Protein AF-A0A432QZX9-F1 (afdb_monomer_lite)

Radius of gyration: 22.14 Å; chains: 1; bounding box: 52×30×59 Å

Structure (mmCIF, N/CA/C/O backbone):
data_AF-A0A432QZX9-F1
#
_entry.id   AF-A0A432QZX9-F1
#
loop_
_atom_site.group_PDB
_atom_site.id
_atom_site.type_symbol
_atom_site.label_atom_id
_atom_site.label_alt_id
_atom_site.label_comp_id
_atom_site.label_asym_id
_atom_site.label_entity_id
_atom_site.label_seq_id
_atom_site.pdbx_PDB_ins_code
_atom_site.Cartn_x
_atom_site.Cartn_y
_atom_site.Cartn_z
_atom_site.occupancy
_atom_site.B_iso_or_equiv
_atom_site.auth_seq_id
_atom_site.auth_comp_id
_atom_site.auth_asym_id
_atom_site.auth_atom_id
_atom_site.pdbx_PDB_model_num
ATOM 1 N N . MET A 1 1 ? 3.702 -19.294 0.455 1.00 64.50 1 MET A N 1
ATOM 2 C CA . MET A 1 1 ? 5.112 -18.937 0.754 1.00 64.50 1 MET A CA 1
ATOM 3 C C . MET A 1 1 ? 5.400 -17.472 0.428 1.00 64.50 1 MET A C 1
ATOM 5 O O . MET A 1 1 ? 5.888 -16.766 1.298 1.00 64.50 1 MET A O 1
ATOM 9 N N . PHE A 1 2 ? 5.043 -17.004 -0.773 1.00 77.88 2 PHE A N 1
ATOM 10 C CA . PHE A 1 2 ? 5.243 -15.616 -1.212 1.00 77.88 2 PHE A CA 1
ATOM 11 C C . PHE A 1 2 ? 4.437 -14.575 -0.410 1.00 77.88 2 PHE A C 1
ATOM 13 O O . PHE A 1 2 ? 5.013 -13.599 0.054 1.00 77.88 2 PHE A O 1
ATOM 20 N N . GLU A 1 3 ? 3.154 -14.841 -0.136 1.00 79.50 3 GLU A N 1
ATOM 21 C CA . GLU A 1 3 ? 2.292 -14.006 0.733 1.00 79.50 3 GLU A CA 1
ATOM 22 C C . GLU A 1 3 ? 2.944 -13.703 2.094 1.00 79.50 3 GLU A C 1
ATOM 24 O O . GLU A 1 3 ? 3.040 -12.552 2.508 1.00 79.50 3 GLU A O 1
ATOM 29 N N . ARG A 1 4 ? 3.494 -14.731 2.758 1.00 83.94 4 ARG A 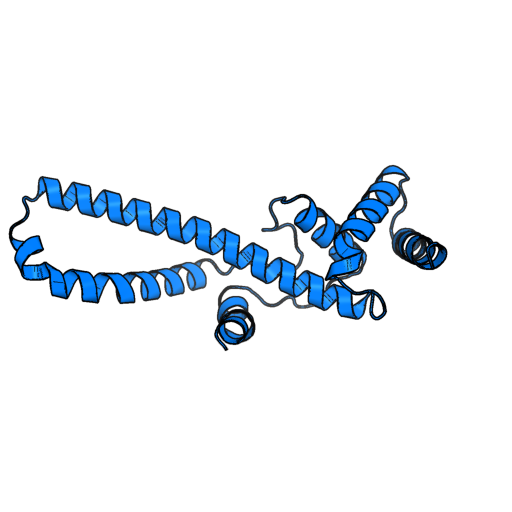N 1
ATOM 30 C CA . ARG A 1 4 ? 4.186 -14.565 4.046 1.00 83.94 4 ARG A CA 1
ATOM 31 C C . ARG A 1 4 ? 5.431 -13.690 3.919 1.00 83.94 4 ARG A C 1
ATOM 33 O O . ARG A 1 4 ? 5.675 -12.860 4.783 1.00 83.94 4 ARG A O 1
ATOM 40 N N . LEU A 1 5 ? 6.206 -13.827 2.840 1.00 87.25 5 LEU A N 1
ATOM 41 C CA . LEU A 1 5 ? 7.374 -12.968 2.604 1.00 87.25 5 LEU A CA 1
ATOM 42 C C . LEU A 1 5 ? 6.974 -11.499 2.419 1.00 87.25 5 LEU A C 1
ATOM 44 O O . LEU A 1 5 ? 7.645 -10.618 2.960 1.00 87.25 5 LEU A O 1
ATOM 48 N N . ILE A 1 6 ? 5.882 -11.235 1.696 1.00 86.81 6 ILE A N 1
ATOM 49 C CA . ILE A 1 6 ? 5.336 -9.882 1.550 1.00 86.81 6 ILE A CA 1
ATOM 50 C C . ILE A 1 6 ? 4.943 -9.346 2.925 1.00 86.81 6 ILE A C 1
ATOM 52 O O . ILE A 1 6 ? 5.456 -8.316 3.366 1.00 86.81 6 ILE A O 1
ATOM 56 N N . ASP A 1 7 ? 4.077 -10.069 3.628 1.00 85.94 7 ASP A N 1
ATOM 57 C CA . ASP A 1 7 ? 3.457 -9.543 4.834 1.00 85.94 7 ASP A CA 1
ATOM 58 C C . ASP A 1 7 ? 4.450 -9.441 5.999 1.00 85.94 7 ASP A C 1
ATOM 60 O O . ASP A 1 7 ? 4.361 -8.507 6.797 1.00 85.94 7 ASP A O 1
ATOM 64 N N . GLU A 1 8 ? 5.405 -10.362 6.123 1.00 88.75 8 GLU A N 1
ATOM 65 C CA . GLU A 1 8 ? 6.333 -10.429 7.260 1.00 88.75 8 GLU A CA 1
ATOM 66 C C . GLU A 1 8 ? 7.654 -9.693 7.023 1.00 88.75 8 GLU A C 1
ATOM 68 O O . GLU A 1 8 ? 8.275 -9.253 7.990 1.00 88.75 8 GLU A O 1
ATOM 73 N N . LYS A 1 9 ? 8.097 -9.536 5.767 1.00 89.88 9 LYS A N 1
ATOM 74 C CA . LYS A 1 9 ? 9.383 -8.887 5.455 1.00 89.88 9 LYS A CA 1
ATOM 75 C C . LYS A 1 9 ? 9.218 -7.600 4.662 1.00 89.88 9 LYS A C 1
ATOM 77 O O . LYS A 1 9 ? 9.771 -6.577 5.063 1.00 89.88 9 LYS A O 1
ATOM 82 N N . LEU A 1 10 ? 8.456 -7.628 3.567 1.00 91.38 10 LEU A N 1
ATOM 83 C CA . LEU A 1 10 ? 8.335 -6.473 2.676 1.00 91.38 10 LEU A CA 1
ATOM 84 C C . LEU A 1 10 ? 7.549 -5.330 3.327 1.00 91.38 10 LEU A C 1
ATOM 86 O O . LEU A 1 10 ? 8.063 -4.217 3.413 1.00 91.38 10 LEU A O 1
ATOM 90 N N . LEU A 1 11 ? 6.340 -5.581 3.839 1.00 90.94 11 LEU A N 1
ATOM 91 C CA . LEU A 1 11 ? 5.527 -4.517 4.441 1.00 90.94 11 LEU A CA 1
ATOM 92 C C . LEU A 1 11 ? 6.222 -3.862 5.652 1.00 90.94 11 LEU A C 1
ATOM 94 O O . LEU A 1 11 ? 6.305 -2.636 5.682 1.00 90.94 11 LEU A O 1
ATOM 98 N N . PRO A 1 12 ? 6.823 -4.601 6.609 1.00 90.62 12 PRO A N 1
ATOM 99 C CA . PRO A 1 12 ? 7.557 -3.976 7.715 1.00 90.62 12 PRO A CA 1
ATOM 100 C C . PRO A 1 12 ? 8.831 -3.241 7.278 1.00 90.62 12 PRO A C 1
ATOM 102 O O . PRO A 1 12 ? 9.315 -2.355 7.984 1.00 90.62 12 PRO A O 1
ATOM 105 N N . PHE A 1 13 ? 9.400 -3.595 6.122 1.00 91.88 13 PHE A N 1
ATOM 106 C CA . PHE A 1 13 ? 10.492 -2.833 5.529 1.00 91.88 13 PHE A CA 1
ATOM 107 C C . PHE A 1 13 ? 9.992 -1.493 4.973 1.00 91.88 13 PHE A C 1
ATOM 109 O O . PHE A 1 13 ? 10.605 -0.457 5.256 1.00 91.88 13 PHE A O 1
ATOM 116 N N . LEU A 1 14 ? 8.880 -1.505 4.230 1.00 93.00 14 LEU A N 1
ATOM 117 C CA . LEU A 1 14 ? 8.302 -0.336 3.559 1.00 93.00 14 LEU A CA 1
ATOM 118 C C . LEU A 1 14 ? 7.609 0.639 4.515 1.00 93.00 14 LEU A C 1
ATOM 120 O O . LEU A 1 14 ? 7.638 1.844 4.273 1.00 93.00 14 LEU A O 1
ATOM 124 N N . PHE A 1 15 ? 7.020 0.153 5.604 1.00 92.31 15 PHE A N 1
ATOM 125 C CA . PHE A 1 15 ? 6.238 0.964 6.534 1.00 92.31 15 PHE A CA 1
ATOM 126 C C . PHE A 1 15 ? 6.933 1.134 7.883 1.00 92.31 15 PHE A C 1
ATOM 128 O O . PHE A 1 15 ? 7.723 0.306 8.333 1.00 92.31 15 PHE A O 1
ATOM 135 N N . THR A 1 16 ? 6.630 2.237 8.559 1.00 87.56 16 THR A N 1
ATOM 136 C CA . THR A 1 16 ? 6.951 2.384 9.980 1.00 87.56 16 THR A CA 1
ATOM 137 C C . THR A 1 16 ? 5.964 1.561 10.806 1.00 87.56 16 THR A C 1
ATOM 139 O O . THR A 1 16 ? 4.763 1.592 10.550 1.00 87.56 16 THR A O 1
ATOM 142 N N . LYS A 1 17 ? 6.468 0.816 11.796 1.00 78.38 17 LYS A N 1
ATOM 143 C CA . LYS A 1 17 ? 5.627 0.031 12.705 1.00 78.38 17 LYS A CA 1
ATOM 144 C C . LYS A 1 17 ? 4.833 0.972 13.632 1.00 78.38 17 LYS A C 1
ATOM 146 O O . LYS A 1 17 ? 5.449 1.879 14.198 1.00 78.38 17 LYS A O 1
ATOM 151 N N . PRO A 1 18 ? 3.525 0.743 13.843 1.00 77.75 18 PRO A N 1
ATOM 152 C CA . PRO A 1 18 ? 2.756 1.469 14.850 1.00 77.75 18 PRO A CA 1
ATOM 153 C C . PRO A 1 18 ? 3.342 1.241 16.249 1.00 77.75 18 PRO A C 1
ATOM 155 O O . PRO A 1 18 ? 3.697 0.113 16.600 1.00 77.75 18 PRO A O 1
ATOM 158 N N . THR A 1 19 ? 3.449 2.299 17.053 1.00 76.62 19 THR A N 1
ATOM 159 C CA . THR A 1 19 ? 3.958 2.221 18.435 1.00 76.62 19 THR A CA 1
ATOM 160 C C . THR A 1 19 ? 2.938 1.638 19.408 1.00 76.62 19 THR A C 1
ATOM 162 O O . THR A 1 19 ? 3.321 1.065 20.425 1.00 76.62 19 THR A O 1
ATOM 165 N N . HIS A 1 20 ? 1.648 1.754 19.091 1.00 81.88 20 HIS A N 1
ATOM 166 C CA . HIS A 1 20 ? 0.542 1.299 19.927 1.00 81.88 20 HIS A CA 1
ATOM 167 C C . HIS A 1 20 ? -0.431 0.440 19.112 1.00 81.88 20 HIS A C 1
ATOM 169 O O . HIS A 1 20 ? -0.536 0.634 17.895 1.00 81.88 20 HIS A O 1
ATOM 175 N N . PRO A 1 21 ? -1.137 -0.507 19.756 1.00 84.75 21 PRO A N 1
ATOM 176 C CA . PRO A 1 21 ? -2.233 -1.214 19.111 1.00 84.75 21 PRO A CA 1
ATOM 177 C C . PRO A 1 21 ? -3.340 -0.227 18.729 1.00 84.75 21 PRO A C 1
ATOM 179 O O . PRO A 1 21 ? -3.597 0.743 19.446 1.00 84.75 21 PRO A O 1
ATOM 182 N N . MET A 1 22 ? -3.990 -0.491 17.598 1.00 89.56 22 MET A N 1
ATOM 183 C CA . MET A 1 22 ? -5.087 0.332 17.096 1.00 89.56 22 MET A CA 1
ATOM 184 C C . MET A 1 22 ? -6.261 0.299 18.079 1.00 89.56 22 MET A C 1
ATOM 186 O O . MET A 1 22 ? -6.707 -0.771 18.507 1.00 89.56 22 MET A O 1
ATOM 190 N N . ARG A 1 23 ? -6.760 1.477 18.451 1.00 90.50 23 ARG A N 1
ATOM 191 C CA . ARG A 1 23 ? -7.910 1.612 19.355 1.00 90.50 23 ARG A CA 1
ATOM 192 C C . ARG A 1 23 ? -9.205 1.231 18.642 1.00 90.50 23 ARG A C 1
ATOM 194 O O . ARG A 1 23 ? -9.274 1.292 17.419 1.00 90.50 23 ARG A O 1
ATOM 201 N N . PHE A 1 24 ? -10.258 0.933 19.402 1.00 90.62 24 PHE A N 1
ATOM 202 C CA . PHE A 1 24 ? -11.563 0.568 18.842 1.00 90.62 24 PHE A CA 1
ATOM 203 C C . PHE A 1 24 ? -12.091 1.609 17.838 1.00 90.62 24 PHE A C 1
ATOM 205 O O . PHE A 1 24 ? -12.382 1.285 16.691 1.00 90.62 24 PHE A O 1
ATOM 212 N N . ASN A 1 25 ? -12.118 2.890 18.221 1.00 88.88 25 ASN A N 1
ATOM 213 C CA . ASN A 1 25 ? -12.578 3.969 17.335 1.00 88.88 25 ASN A CA 1
ATOM 214 C C . ASN A 1 25 ? -11.716 4.114 16.070 1.00 88.88 25 ASN A C 1
ATOM 216 O O . ASN A 1 25 ? -12.229 4.439 15.001 1.00 88.88 25 ASN A O 1
ATOM 220 N N . GLU A 1 26 ? -10.408 3.878 16.188 1.00 90.25 26 GLU A N 1
ATOM 221 C CA . GLU A 1 26 ? -9.484 3.919 15.052 1.00 90.25 26 GLU A CA 1
ATOM 222 C C . GLU A 1 26 ? -9.730 2.738 14.113 1.00 90.25 26 GLU A C 1
ATOM 224 O O . GLU A 1 26 ? -9.744 2.934 12.902 1.00 90.25 26 GLU A O 1
ATOM 229 N N . LEU A 1 27 ? -10.000 1.548 14.663 1.00 92.56 27 LEU A N 1
ATOM 230 C CA . LEU A 1 27 ? -10.400 0.366 13.905 1.00 92.56 27 LEU A CA 1
ATOM 231 C C . LEU A 1 27 ? -11.709 0.609 13.156 1.00 92.56 27 LEU A C 1
ATOM 233 O O . LEU A 1 27 ? -11.770 0.335 11.965 1.00 92.56 27 LEU A O 1
ATOM 237 N N . MET A 1 28 ? -12.738 1.149 13.812 1.00 92.81 28 MET A N 1
ATOM 238 C CA . MET A 1 28 ? -14.025 1.431 13.162 1.00 92.81 28 MET A CA 1
ATOM 239 C C . MET A 1 28 ? -13.873 2.409 12.001 1.00 92.81 28 MET A C 1
ATOM 241 O O . MET A 1 28 ? -14.351 2.147 10.896 1.00 92.81 28 MET A O 1
ATOM 245 N N . ARG A 1 29 ? -13.129 3.498 12.221 1.00 91.25 29 ARG A N 1
ATOM 246 C CA . ARG A 1 29 ? -12.834 4.471 11.170 1.00 91.25 29 ARG A CA 1
ATOM 247 C C . ARG A 1 29 ? -12.014 3.853 10.037 1.00 91.25 29 ARG A C 1
ATOM 249 O O . ARG A 1 29 ? -12.351 4.060 8.878 1.00 91.25 29 ARG A O 1
ATOM 256 N N . ALA A 1 30 ? -10.962 3.100 10.354 1.00 92.25 30 ALA A N 1
ATOM 257 C CA . ALA A 1 30 ? -10.107 2.456 9.359 1.00 92.25 30 ALA A CA 1
ATOM 258 C C . ALA A 1 30 ? -10.871 1.407 8.540 1.00 92.25 30 ALA A C 1
ATOM 260 O O . ALA A 1 30 ? -10.723 1.372 7.323 1.00 92.25 30 ALA A O 1
ATOM 261 N N . ASN A 1 31 ? -11.717 0.602 9.188 1.00 93.62 31 ASN A N 1
ATOM 262 C CA . ASN A 1 31 ? -12.562 -0.385 8.525 1.00 93.62 31 ASN A CA 1
ATOM 263 C C . ASN A 1 31 ? -13.556 0.297 7.582 1.00 93.62 31 ASN A C 1
ATOM 265 O O . ASN A 1 31 ? -13.626 -0.072 6.420 1.00 93.62 31 ASN A O 1
ATOM 269 N N . LYS A 1 32 ? -14.246 1.354 8.031 1.00 92.81 32 LYS A N 1
ATOM 270 C CA . LYS A 1 32 ? -15.143 2.124 7.157 1.00 92.81 32 LYS A CA 1
ATOM 271 C C . LYS A 1 32 ? -14.413 2.721 5.952 1.00 92.81 32 LYS A C 1
ATOM 273 O O . LYS A 1 32 ? -14.892 2.586 4.838 1.00 92.81 32 LYS A O 1
ATOM 278 N N . LEU A 1 33 ? -13.249 3.340 6.155 1.00 92.38 33 LEU A N 1
ATOM 279 C CA . LEU A 1 33 ? -12.457 3.895 5.050 1.00 92.38 33 LEU A CA 1
ATOM 280 C C . LEU A 1 33 ? -12.015 2.823 4.047 1.00 92.38 33 LEU A C 1
ATOM 282 O O . LEU A 1 33 ? -11.955 3.101 2.852 1.00 92.38 33 LEU A O 1
ATOM 286 N N . TYR A 1 34 ? -11.695 1.624 4.536 1.00 91.75 34 TYR A N 1
ATOM 287 C CA . TYR A 1 34 ? -11.331 0.482 3.704 1.00 91.75 34 TYR A CA 1
ATOM 288 C C . TYR A 1 34 ? -12.523 -0.023 2.880 1.00 91.75 34 TYR A C 1
ATOM 290 O O . TYR A 1 34 ? -12.379 -0.196 1.671 1.00 91.75 34 TYR A O 1
ATOM 298 N N . GLU A 1 35 ? -13.697 -0.172 3.503 1.00 92.06 35 GLU A N 1
ATOM 299 C CA . GLU A 1 35 ? -14.942 -0.555 2.817 1.00 92.06 35 GLU A CA 1
ATOM 300 C C . GLU A 1 35 ? -15.409 0.489 1.799 1.00 92.06 35 GLU A C 1
ATOM 302 O O . GLU A 1 35 ? -15.859 0.140 0.713 1.00 92.06 35 GLU A O 1
ATOM 307 N N . ASP A 1 36 ? -15.264 1.774 2.121 1.00 90.75 36 ASP A N 1
ATOM 308 C CA . ASP A 1 36 ? -15.671 2.880 1.250 1.00 90.75 36 ASP A CA 1
ATOM 309 C C . ASP A 1 36 ? -14.638 3.155 0.128 1.00 90.75 36 ASP A C 1
ATOM 311 O O . ASP A 1 36 ? -14.765 4.137 -0.605 1.00 90.75 36 ASP A O 1
ATOM 315 N N . HIS A 1 37 ? -13.593 2.322 -0.005 1.00 87.56 37 HIS A N 1
ATOM 316 C CA . HIS A 1 37 ? -12.486 2.476 -0.963 1.00 87.56 37 HIS A CA 1
ATOM 317 C C . HIS A 1 37 ? -11.851 3.879 -0.955 1.00 87.56 37 HIS A C 1
ATOM 319 O O . HIS A 1 37 ? -11.412 4.405 -1.983 1.00 87.56 37 HIS A O 1
ATOM 325 N N . MET A 1 38 ? -11.802 4.506 0.220 1.00 88.50 38 MET A N 1
ATOM 326 C CA . MET A 1 38 ? -11.242 5.841 0.396 1.00 88.50 38 MET A CA 1
ATOM 327 C C . MET A 1 38 ? -9.719 5.799 0.561 1.00 88.50 38 MET A C 1
ATOM 329 O O . MET A 1 38 ? -9.130 4.774 0.897 1.00 88.50 38 MET A O 1
ATOM 333 N N . LEU A 1 39 ? -9.061 6.949 0.373 1.00 81.56 39 LEU A N 1
ATOM 334 C CA . LEU A 1 39 ? -7.614 7.077 0.569 1.00 81.56 39 LEU A CA 1
ATOM 335 C C . LEU A 1 39 ? -7.213 6.697 2.005 1.00 81.56 39 LEU A C 1
ATOM 337 O O . LEU A 1 39 ? -7.560 7.379 2.968 1.00 81.56 39 LEU A O 1
ATOM 341 N N . LEU A 1 40 ? -6.438 5.621 2.139 1.00 82.69 40 LEU A N 1
ATOM 342 C CA . LEU A 1 40 ? -6.001 5.078 3.433 1.00 82.69 40 LEU A CA 1
ATOM 343 C C . LEU A 1 40 ? -4.725 5.755 3.959 1.00 82.69 40 LEU A C 1
ATOM 345 O O . LEU A 1 40 ? -4.502 5.818 5.172 1.00 82.69 40 LEU A O 1
ATOM 349 N N . GLU A 1 41 ? -3.891 6.281 3.054 1.00 72.88 41 GLU A N 1
ATOM 350 C CA . GLU A 1 41 ? -2.637 6.953 3.402 1.00 72.88 41 GLU A CA 1
ATOM 351 C C . GLU A 1 41 ? -2.912 8.193 4.268 1.00 72.88 41 GLU A C 1
ATOM 353 O O . GLU A 1 41 ? -3.714 9.055 3.921 1.00 72.88 41 GLU A O 1
ATOM 358 N N . GLY A 1 42 ? -2.266 8.264 5.435 1.00 72.44 42 GLY A N 1
ATOM 359 C CA . GLY A 1 42 ? -2.432 9.368 6.388 1.00 72.44 42 GLY A CA 1
ATOM 360 C C . GLY A 1 42 ? -3.710 9.320 7.237 1.00 72.44 42 GLY A C 1
ATOM 361 O O . GLY A 1 42 ? -3.783 10.035 8.233 1.00 72.44 42 GLY A O 1
ATOM 362 N N . ASN A 1 43 ? -4.678 8.458 6.909 1.00 79.44 43 ASN A N 1
ATOM 363 C CA . ASN A 1 43 ? -5.920 8.311 7.673 1.00 79.44 43 ASN A CA 1
ATOM 364 C C . ASN A 1 43 ? -5.881 7.179 8.708 1.00 79.44 43 ASN A C 1
ATOM 366 O O . ASN A 1 43 ? -6.673 7.194 9.652 1.00 79.44 43 ASN A O 1
ATOM 370 N N . ILE A 1 44 ? -4.961 6.218 8.561 1.00 82.62 44 ILE A N 1
ATOM 371 C CA . ILE A 1 44 ? -4.756 5.143 9.539 1.00 82.62 44 ILE A CA 1
ATOM 372 C C . ILE A 1 44 ? -3.606 5.517 10.490 1.00 82.62 44 ILE A C 1
ATOM 374 O O . ILE A 1 44 ? -2.459 5.649 10.046 1.00 82.62 44 ILE A O 1
ATOM 378 N N . PRO A 1 45 ? -3.871 5.669 11.804 1.00 78.12 45 PRO A N 1
ATOM 379 C CA . PRO A 1 45 ? -2.849 6.033 12.780 1.00 78.12 45 PRO A CA 1
ATOM 380 C C . PRO A 1 45 ? -1.663 5.063 12.790 1.00 78.12 45 PRO A C 1
ATOM 382 O O . PRO A 1 45 ? -1.818 3.844 12.736 1.00 78.12 45 PRO A O 1
ATOM 385 N N . GLY A 1 46 ? -0.450 5.614 12.860 1.00 77.62 46 GLY A N 1
ATOM 386 C CA . GLY A 1 46 ? 0.789 4.831 12.920 1.00 77.62 46 GLY A CA 1
ATOM 387 C C . GLY A 1 46 ? 1.240 4.218 11.589 1.00 77.62 46 GLY A C 1
ATOM 388 O O . GLY A 1 46 ? 2.361 3.718 11.517 1.00 77.62 46 GLY A O 1
ATOM 389 N N . MET A 1 47 ? 0.434 4.300 10.527 1.00 84.88 47 MET A N 1
ATOM 390 C CA . MET A 1 47 ? 0.823 3.858 9.192 1.00 84.88 47 MET A CA 1
ATOM 391 C C . MET A 1 47 ? 1.506 4.998 8.436 1.00 84.88 47 MET A C 1
ATOM 393 O O . MET A 1 47 ? 0.873 5.959 8.007 1.00 84.88 47 MET A O 1
ATOM 397 N N . LYS A 1 48 ? 2.822 4.880 8.247 1.00 87.94 48 LYS A N 1
ATOM 398 C CA . LYS A 1 48 ? 3.592 5.808 7.413 1.00 87.94 48 LYS A CA 1
ATOM 399 C C . LYS A 1 48 ? 4.461 5.039 6.435 1.00 87.94 48 LYS A C 1
ATOM 401 O O . LYS A 1 48 ? 5.337 4.278 6.855 1.00 87.94 48 LYS A O 1
ATOM 406 N N . LEU A 1 49 ? 4.245 5.277 5.144 1.00 90.81 49 LEU A N 1
ATOM 407 C CA . LEU A 1 49 ? 5.087 4.733 4.091 1.00 90.81 49 LEU A CA 1
ATOM 408 C C . LEU A 1 49 ? 6.461 5.417 4.120 1.00 90.81 49 LEU A C 1
ATOM 410 O O . LEU A 1 49 ? 6.587 6.644 4.085 1.00 90.81 49 LEU A O 1
ATOM 414 N N . ARG A 1 50 ? 7.526 4.621 4.179 1.00 92.38 50 ARG A N 1
ATOM 415 C CA . ARG A 1 50 ? 8.905 5.107 4.117 1.00 92.38 50 ARG A CA 1
ATOM 416 C C . ARG A 1 50 ? 9.287 5.246 2.652 1.00 92.38 50 ARG A C 1
ATOM 418 O O . ARG A 1 50 ? 9.821 4.312 2.051 1.00 92.38 50 ARG A O 1
ATOM 425 N N . LEU A 1 51 ? 9.031 6.430 2.094 1.00 91.19 51 LEU A N 1
ATOM 426 C CA . LEU A 1 51 ? 9.267 6.729 0.679 1.00 91.19 51 LEU A CA 1
ATOM 427 C C . LEU A 1 51 ? 10.666 6.298 0.225 1.00 91.19 51 LEU A C 1
ATOM 429 O O . LEU A 1 51 ? 10.769 5.506 -0.701 1.00 91.19 51 LEU A O 1
ATOM 433 N N . GLY A 1 52 ? 11.732 6.692 0.929 1.00 92.38 52 GLY A N 1
ATOM 434 C CA . GLY A 1 52 ? 13.100 6.313 0.545 1.00 92.38 52 GLY A CA 1
ATOM 435 C C . GLY A 1 52 ? 13.325 4.798 0.421 1.00 92.38 52 GLY A C 1
ATOM 436 O O . GLY A 1 52 ? 13.958 4.346 -0.527 1.00 92.38 52 GLY A O 1
ATOM 437 N N . ARG A 1 53 ? 12.744 3.991 1.322 1.00 93.94 53 ARG A N 1
ATOM 438 C CA . ARG A 1 53 ? 12.823 2.520 1.243 1.00 93.94 53 ARG A CA 1
ATOM 439 C C . ARG A 1 53 ? 11.989 1.954 0.100 1.00 93.94 53 ARG A C 1
ATOM 441 O O . ARG A 1 53 ? 12.389 0.978 -0.520 1.00 93.94 53 ARG A O 1
ATOM 448 N N . THR A 1 54 ? 10.858 2.590 -0.183 1.00 94.69 54 THR A N 1
ATOM 449 C CA . THR A 1 54 ? 9.963 2.223 -1.285 1.00 94.69 54 THR A CA 1
ATOM 450 C C . THR A 1 54 ? 10.625 2.466 -2.637 1.00 94.69 54 THR A C 1
ATOM 452 O O . THR A 1 54 ? 10.661 1.563 -3.469 1.00 94.69 54 THR A O 1
ATOM 455 N N . TYR A 1 55 ? 11.233 3.641 -2.824 1.00 94.81 55 TYR A N 1
ATOM 456 C CA . TYR A 1 55 ? 12.025 3.953 -4.013 1.00 94.81 55 TYR A CA 1
ATOM 457 C C . TYR A 1 55 ? 13.216 3.010 -4.153 1.00 94.81 55 TYR A C 1
ATOM 459 O O . TYR A 1 55 ? 13.412 2.458 -5.227 1.00 94.81 55 TYR A O 1
ATOM 467 N N . LEU A 1 56 ? 13.975 2.768 -3.077 1.00 95.31 56 LEU A N 1
ATOM 468 C CA . LEU A 1 56 ? 15.114 1.850 -3.116 1.00 95.31 56 LEU A CA 1
ATOM 469 C C . LEU A 1 56 ? 14.692 0.441 -3.551 1.00 95.31 56 LEU A C 1
ATOM 471 O O . LEU A 1 56 ? 15.305 -0.130 -4.447 1.00 95.31 56 LEU A O 1
ATOM 475 N N . PHE A 1 57 ? 13.629 -0.099 -2.949 1.00 95.62 57 PHE A N 1
ATOM 476 C CA . PHE A 1 57 ? 13.089 -1.402 -3.327 1.00 95.62 57 PHE A CA 1
ATOM 477 C C . PHE A 1 57 ? 12.696 -1.435 -4.806 1.00 95.62 57 PHE A C 1
ATOM 479 O O . PHE A 1 57 ? 13.120 -2.335 -5.528 1.00 95.62 57 PHE A O 1
ATOM 486 N N . MET A 1 58 ? 11.950 -0.431 -5.278 1.00 95.19 58 MET A N 1
ATOM 487 C CA . MET A 1 58 ? 11.517 -0.402 -6.672 1.00 95.19 58 MET A CA 1
ATOM 488 C C . MET A 1 58 ? 12.661 -0.206 -7.658 1.00 95.19 58 MET A C 1
ATOM 490 O O . MET A 1 58 ? 12.649 -0.849 -8.698 1.00 95.19 58 MET A O 1
ATOM 494 N N . ILE A 1 59 ? 13.669 0.607 -7.343 1.00 94.94 59 ILE A N 1
ATOM 495 C CA . ILE A 1 59 ? 14.864 0.756 -8.183 1.00 94.94 59 ILE A CA 1
ATOM 496 C C . ILE A 1 59 ? 15.583 -0.589 -8.318 1.00 94.94 59 ILE A C 1
ATOM 498 O O . ILE A 1 59 ? 15.969 -0.960 -9.426 1.00 94.94 59 ILE A O 1
ATOM 502 N N . LEU A 1 60 ? 15.734 -1.340 -7.223 1.00 95.69 60 LEU A N 1
ATOM 503 C CA . LEU A 1 60 ? 16.378 -2.655 -7.253 1.00 95.69 60 LEU A CA 1
ATOM 504 C C . LEU A 1 60 ? 15.579 -3.661 -8.087 1.00 95.69 60 LEU A C 1
ATOM 506 O O . LEU A 1 60 ? 16.152 -4.308 -8.957 1.00 95.69 60 LEU A O 1
ATOM 510 N N . VAL A 1 61 ? 14.263 -3.760 -7.870 1.00 94.56 61 VAL A N 1
ATOM 511 C CA . VAL A 1 61 ? 13.386 -4.663 -8.638 1.00 94.56 61 VAL A CA 1
ATOM 512 C C . VAL A 1 61 ? 13.361 -4.281 -10.119 1.00 94.56 61 VAL A C 1
ATOM 514 O O . VAL A 1 61 ? 13.466 -5.149 -10.981 1.00 94.56 61 VAL A O 1
ATOM 517 N N . TRP A 1 62 ? 13.275 -2.986 -10.423 1.00 95.06 62 TRP A N 1
ATOM 518 C CA . TRP A 1 62 ? 13.263 -2.470 -11.789 1.00 95.06 62 TRP A CA 1
ATOM 519 C C . TRP A 1 62 ? 14.542 -2.823 -12.545 1.00 95.06 62 TRP A C 1
ATOM 521 O O . TRP A 1 62 ? 14.483 -3.359 -13.649 1.00 95.06 62 TRP A O 1
ATOM 531 N N . ASN A 1 63 ? 15.704 -2.593 -11.930 1.00 93.25 63 ASN A N 1
ATOM 532 C CA . ASN A 1 63 ? 16.993 -2.923 -12.536 1.00 93.25 63 ASN A CA 1
ATOM 533 C C . ASN A 1 63 ? 17.218 -4.434 -12.636 1.00 93.25 63 ASN A C 1
ATOM 535 O O . ASN A 1 63 ? 17.764 -4.892 -13.635 1.00 93.25 63 ASN A O 1
ATOM 539 N N . LEU A 1 64 ? 16.757 -5.217 -11.655 1.00 95.75 64 LEU A N 1
ATOM 540 C CA . LEU A 1 64 ? 16.840 -6.679 -11.700 1.00 95.75 64 LEU A CA 1
ATOM 541 C C . LEU A 1 64 ? 16.124 -7.259 -12.928 1.00 95.75 64 LEU A C 1
ATOM 543 O O . LEU A 1 64 ? 16.565 -8.270 -13.463 1.00 95.75 64 LEU A O 1
ATOM 547 N N . VAL A 1 65 ? 15.047 -6.614 -13.385 1.00 93.75 65 VAL A N 1
ATOM 548 C CA . VAL A 1 65 ? 14.306 -7.011 -14.589 1.00 93.75 65 VAL A CA 1
ATOM 549 C C . VAL A 1 65 ? 14.906 -6.392 -15.854 1.00 93.75 65 VAL A C 1
ATOM 551 O O . VAL A 1 65 ? 15.121 -7.099 -16.836 1.00 93.75 65 VAL A O 1
ATOM 554 N N . LEU A 1 66 ? 15.199 -5.087 -15.852 1.00 92.25 66 LEU A N 1
ATOM 555 C CA . LEU A 1 66 ? 15.641 -4.392 -17.063 1.00 92.25 66 LEU A CA 1
ATOM 556 C C . LEU A 1 66 ? 17.069 -4.728 -17.484 1.00 92.25 66 LEU A C 1
ATOM 558 O O . LEU A 1 66 ? 17.324 -4.789 -18.681 1.00 92.25 66 LEU A O 1
ATOM 562 N N . ILE A 1 67 ? 17.996 -4.954 -16.552 1.00 93.75 67 ILE A N 1
ATOM 563 C CA . ILE A 1 67 ? 19.399 -5.229 -16.894 1.00 93.75 67 ILE A CA 1
ATOM 564 C C . ILE A 1 67 ? 19.536 -6.529 -17.712 1.00 93.75 67 ILE A C 1
ATOM 566 O O . ILE A 1 67 ? 20.169 -6.486 -18.769 1.00 93.75 67 ILE A O 1
ATOM 570 N N . PRO A 1 68 ? 18.928 -7.668 -17.318 1.00 94.38 68 PRO A N 1
ATOM 571 C CA . PRO A 1 68 ? 18.946 -8.879 -18.140 1.00 94.38 68 PRO A CA 1
ATOM 572 C C . PRO A 1 68 ? 18.307 -8.686 -19.518 1.00 94.38 68 PRO A C 1
ATOM 574 O O . PRO A 1 68 ? 18.847 -9.163 -20.514 1.00 94.38 68 PRO A O 1
ATOM 577 N N . ILE A 1 69 ? 17.186 -7.959 -19.590 1.00 92.19 69 ILE A N 1
ATOM 578 C CA . ILE A 1 69 ? 16.515 -7.650 -20.860 1.00 92.19 69 ILE A CA 1
ATOM 579 C C . ILE A 1 69 ? 17.442 -6.812 -21.748 1.00 92.19 69 ILE A C 1
ATOM 581 O O . ILE A 1 69 ? 17.642 -7.141 -22.914 1.00 92.19 69 ILE A O 1
ATOM 585 N N . ALA A 1 70 ? 18.064 -5.771 -21.196 1.00 91.25 70 ALA A N 1
ATOM 586 C CA . ALA A 1 70 ? 18.992 -4.916 -21.924 1.00 91.25 70 ALA A CA 1
ATOM 587 C C . ALA A 1 70 ? 20.216 -5.693 -22.428 1.00 91.25 70 ALA A C 1
ATOM 589 O O . ALA A 1 70 ? 20.628 -5.484 -23.563 1.00 91.25 70 ALA A O 1
ATOM 590 N N . MET A 1 71 ? 20.763 -6.623 -21.635 1.00 93.62 71 MET A N 1
ATOM 591 C CA . MET A 1 71 ? 21.854 -7.496 -22.081 1.00 93.62 71 MET A CA 1
ATOM 592 C C . MET A 1 71 ? 21.426 -8.413 -23.231 1.00 93.62 71 MET A C 1
ATOM 594 O O . MET A 1 71 ? 22.155 -8.539 -24.212 1.00 93.62 71 MET A O 1
ATOM 598 N N . LEU A 1 72 ? 20.238 -9.021 -23.143 1.00 94.62 72 LEU A N 1
ATOM 599 C CA . LEU A 1 72 ? 19.720 -9.916 -24.182 1.00 94.62 72 LEU A CA 1
ATOM 600 C C . LEU A 1 72 ? 19.490 -9.176 -25.507 1.00 94.62 72 LEU A C 1
ATOM 602 O O . LEU A 1 72 ? 19.813 -9.696 -26.571 1.00 94.62 72 LEU A O 1
ATOM 606 N N . PHE A 1 73 ? 18.971 -7.949 -25.441 1.00 92.50 73 PHE A N 1
ATOM 607 C CA . PHE A 1 73 ? 18.686 -7.120 -26.613 1.00 92.50 73 PHE A CA 1
ATOM 608 C C . PHE A 1 73 ? 19.818 -6.149 -26.980 1.00 92.50 73 PHE A C 1
ATOM 610 O O . PHE A 1 73 ? 19.637 -5.330 -27.880 1.00 92.50 73 PHE A O 1
ATOM 617 N N . HIS A 1 74 ? 20.989 -6.235 -26.340 1.00 91.38 74 HIS A N 1
ATOM 618 C CA . HIS A 1 74 ? 22.069 -5.253 -26.491 1.00 91.38 74 HIS A CA 1
ATOM 619 C C . HIS A 1 74 ? 22.452 -5.011 -27.958 1.00 91.38 74 HIS A C 1
ATOM 621 O O . HIS A 1 74 ? 22.527 -3.871 -28.403 1.00 91.38 74 HIS A O 1
ATOM 627 N N . THR A 1 75 ? 22.636 -6.082 -28.734 1.00 91.38 75 THR A N 1
ATOM 628 C CA . THR A 1 75 ? 23.042 -6.015 -30.152 1.00 91.38 75 THR A CA 1
ATOM 629 C C . THR A 1 75 ? 22.008 -5.344 -31.057 1.00 91.38 75 THR A C 1
ATOM 631 O O . THR A 1 75 ? 22.356 -4.840 -32.127 1.00 91.38 75 THR A O 1
ATOM 634 N N . PHE A 1 76 ? 20.737 -5.350 -30.650 1.00 89.56 76 PHE A N 1
ATOM 635 C CA . PHE A 1 76 ? 19.668 -4.620 -31.319 1.00 89.56 76 PHE A CA 1
ATOM 636 C C . PHE A 1 76 ? 19.645 -3.160 -30.864 1.00 89.56 76 PHE A C 1
ATOM 638 O O . PHE A 1 76 ? 19.600 -2.264 -31.702 1.00 89.56 76 PHE A O 1
ATOM 645 N N . LEU A 1 77 ? 19.733 -2.927 -29.550 1.00 87.88 77 LEU A N 1
ATOM 646 C CA . LEU A 1 77 ? 19.706 -1.596 -28.942 1.00 87.88 77 LEU A CA 1
ATOM 647 C C . LEU A 1 77 ? 20.868 -0.706 -29.411 1.00 87.88 77 LEU A C 1
ATOM 649 O O . LEU A 1 77 ? 20.657 0.479 -29.640 1.00 87.88 77 LEU A O 1
ATOM 653 N N . GLU A 1 78 ? 22.060 -1.272 -29.618 1.00 90.62 78 GLU A N 1
ATOM 654 C CA . GLU A 1 78 ? 23.246 -0.554 -30.117 1.00 90.62 78 GLU A CA 1
ATOM 655 C C . GLU A 1 78 ? 23.024 0.093 -31.496 1.00 90.62 78 GLU A C 1
ATOM 657 O O . GLU A 1 78 ? 23.639 1.103 -31.821 1.00 90.62 78 GLU A O 1
ATOM 662 N N . LYS A 1 79 ? 22.124 -0.469 -32.310 1.00 92.12 79 LYS A N 1
ATOM 663 C CA . LYS A 1 79 ? 21.870 -0.020 -33.687 1.00 92.12 79 LYS A CA 1
ATOM 664 C C . LYS A 1 79 ? 20.725 0.991 -33.796 1.00 92.12 79 LYS A C 1
ATOM 666 O O . LYS A 1 79 ? 20.385 1.395 -34.907 1.00 92.12 79 LYS A O 1
ATOM 671 N N . ILE A 1 80 ? 20.091 1.354 -32.680 1.00 92.19 80 ILE A N 1
ATOM 672 C C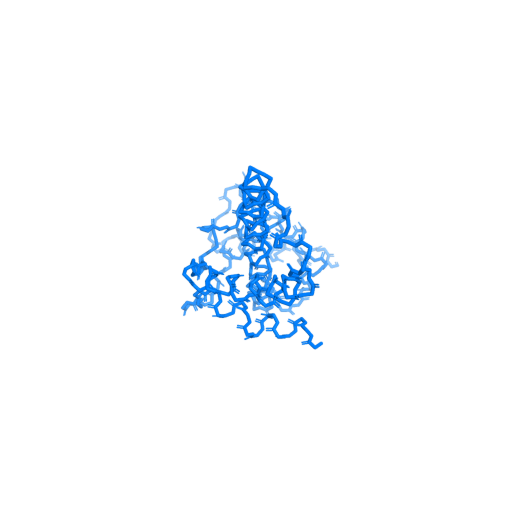A . ILE A 1 80 ? 18.938 2.260 -32.656 1.00 92.19 80 ILE A CA 1
ATOM 673 C C . ILE A 1 80 ? 19.398 3.718 -32.805 1.00 92.19 80 ILE A C 1
ATOM 675 O O . ILE A 1 80 ? 20.376 4.138 -32.192 1.00 92.19 80 ILE A O 1
ATOM 679 N N . ASP A 1 81 ? 18.657 4.505 -33.593 1.00 93.50 81 ASP A N 1
ATOM 680 C CA . ASP A 1 81 ? 18.877 5.950 -33.729 1.00 93.50 81 ASP A CA 1
ATOM 681 C C . ASP A 1 81 ? 18.681 6.697 -32.398 1.00 93.50 81 ASP A C 1
ATOM 683 O O . ASP A 1 81 ? 17.817 6.354 -31.583 1.00 93.50 81 ASP A O 1
ATOM 687 N N . CYS A 1 82 ? 19.442 7.772 -32.192 1.00 92.06 82 CYS A N 1
ATOM 688 C CA . CYS A 1 82 ? 19.419 8.522 -30.940 1.00 92.06 82 CYS A CA 1
ATOM 689 C C . CYS A 1 82 ? 18.034 9.104 -30.597 1.00 92.06 82 CYS A C 1
ATOM 691 O O . CYS A 1 82 ? 17.666 9.119 -29.421 1.00 92.06 82 CYS A O 1
ATOM 693 N N . HIS A 1 83 ? 17.223 9.514 -31.579 1.00 93.69 83 HIS A N 1
ATOM 694 C CA . HIS A 1 83 ? 15.881 10.049 -31.329 1.00 93.69 83 HIS A CA 1
ATOM 695 C C . HIS A 1 83 ? 14.947 8.964 -30.795 1.00 93.69 83 HIS A C 1
ATOM 697 O O . HIS A 1 83 ? 14.207 9.187 -29.834 1.00 93.69 83 HIS A O 1
ATOM 703 N N . ILE A 1 84 ? 15.014 7.765 -31.379 1.00 92.75 84 ILE A N 1
ATOM 704 C CA . ILE A 1 84 ? 14.220 6.614 -30.939 1.00 92.75 84 ILE A CA 1
ATOM 705 C C . ILE A 1 84 ? 14.652 6.193 -29.531 1.00 92.75 84 ILE A C 1
ATOM 707 O O . ILE A 1 84 ? 13.797 5.924 -28.688 1.00 92.75 84 ILE A O 1
ATOM 711 N N . ALA A 1 85 ? 15.956 6.197 -29.243 1.00 91.06 85 ALA A N 1
ATOM 712 C CA . ALA A 1 85 ? 16.478 5.883 -27.915 1.00 91.06 85 ALA A CA 1
ATOM 713 C C . ALA A 1 85 ? 15.965 6.858 -26.838 1.00 91.06 85 ALA A C 1
ATOM 715 O O . ALA A 1 85 ? 15.572 6.424 -25.753 1.00 91.06 85 ALA A O 1
ATOM 716 N N . ILE A 1 86 ? 15.898 8.159 -27.141 1.00 93.31 86 ILE A N 1
ATOM 717 C CA . ILE A 1 86 ? 15.333 9.168 -26.230 1.00 93.31 86 ILE A CA 1
ATOM 718 C C . ILE A 1 86 ? 13.845 8.899 -25.978 1.00 93.31 86 ILE A C 1
ATOM 720 O O . ILE A 1 86 ? 13.416 8.880 -24.824 1.00 93.31 86 ILE A O 1
ATOM 724 N N . ILE A 1 87 ? 13.057 8.647 -27.030 1.00 95.69 87 ILE A N 1
ATOM 725 C CA . ILE A 1 87 ? 11.622 8.340 -26.894 1.00 95.69 87 ILE A CA 1
AT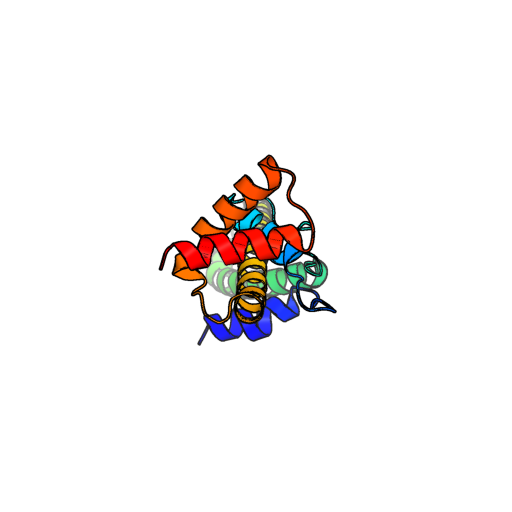OM 726 C C . ILE A 1 87 ? 11.423 7.090 -26.029 1.00 95.69 87 ILE A C 1
ATOM 728 O O . ILE A 1 87 ? 10.601 7.090 -25.111 1.00 95.69 87 ILE A O 1
ATOM 732 N N . LEU A 1 88 ? 12.213 6.045 -26.274 1.00 91.44 88 LEU A N 1
ATOM 733 C CA . LEU A 1 88 ? 12.177 4.808 -25.504 1.00 91.44 88 LEU A CA 1
ATOM 734 C C . LEU A 1 88 ? 12.491 5.064 -24.019 1.00 91.44 88 LEU A C 1
ATOM 736 O O . LEU A 1 88 ? 11.771 4.582 -23.145 1.00 91.44 88 LEU A O 1
ATOM 740 N N . ALA A 1 89 ? 13.515 5.868 -23.722 1.00 91.69 89 ALA A N 1
ATOM 741 C CA . ALA A 1 89 ? 13.879 6.238 -22.355 1.00 91.69 89 ALA A CA 1
ATOM 742 C C . ALA A 1 89 ? 12.763 7.019 -21.637 1.00 91.69 89 ALA A C 1
ATOM 744 O O . ALA A 1 89 ? 12.482 6.755 -20.463 1.00 91.69 89 ALA A O 1
ATOM 745 N N . VAL A 1 90 ? 12.081 7.935 -22.334 1.00 96.25 90 VAL A N 1
ATOM 746 C CA . VAL A 1 90 ? 10.916 8.658 -21.794 1.00 96.25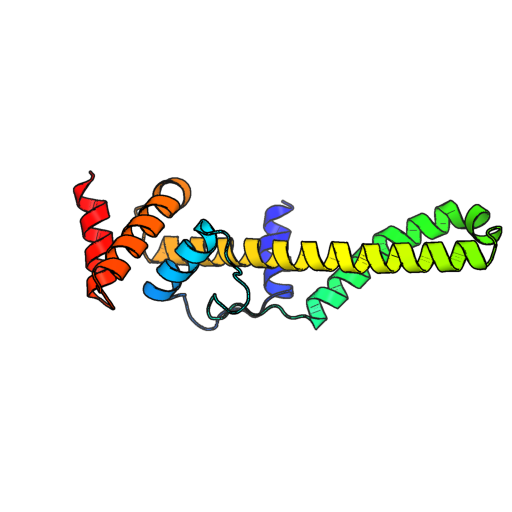 90 VAL A CA 1
ATOM 747 C C . VAL A 1 90 ? 9.784 7.684 -21.461 1.00 96.25 90 VAL A C 1
ATOM 749 O O . VAL A 1 90 ? 9.245 7.735 -20.355 1.00 96.25 90 VAL A O 1
ATOM 752 N N . ILE A 1 91 ? 9.464 6.753 -22.366 1.00 95.50 91 ILE A N 1
ATOM 753 C CA . ILE A 1 91 ? 8.423 5.737 -22.146 1.00 95.50 91 ILE A CA 1
ATOM 754 C C . ILE A 1 91 ? 8.765 4.853 -20.940 1.00 95.50 91 ILE A C 1
ATOM 756 O O . ILE A 1 91 ? 7.915 4.654 -20.072 1.00 95.50 91 ILE A O 1
ATOM 760 N N . PHE A 1 92 ? 10.005 4.366 -20.831 1.00 92.75 92 PHE A N 1
ATOM 761 C CA . PHE A 1 92 ? 10.435 3.567 -19.678 1.00 92.75 92 PHE A CA 1
ATOM 762 C C . PHE A 1 92 ? 10.361 4.345 -18.366 1.00 92.75 92 PHE A C 1
ATOM 764 O O . PHE A 1 92 ? 9.967 3.787 -17.343 1.00 92.75 92 PHE A O 1
ATOM 771 N N . THR A 1 93 ? 10.701 5.632 -18.392 1.00 93.88 93 THR A N 1
ATOM 772 C CA . THR A 1 93 ? 10.609 6.497 -17.213 1.00 93.88 93 THR A CA 1
ATOM 773 C C . THR A 1 93 ? 9.155 6.663 -16.769 1.00 93.88 93 THR A C 1
ATOM 775 O O . THR A 1 93 ? 8.850 6.495 -15.588 1.00 93.88 93 THR A O 1
ATOM 778 N N . LEU A 1 94 ? 8.234 6.921 -17.704 1.00 96.69 94 LEU A N 1
ATOM 779 C CA . LEU A 1 94 ? 6.798 6.991 -17.412 1.00 96.69 94 LEU A CA 1
ATOM 780 C C . LEU A 1 94 ? 6.272 5.664 -16.856 1.00 96.69 94 LEU A C 1
ATOM 782 O O . LEU A 1 94 ? 5.552 5.656 -15.857 1.00 96.69 94 LEU A O 1
ATOM 786 N N . LEU A 1 95 ? 6.674 4.545 -17.460 1.00 96.00 95 LEU A N 1
ATOM 787 C CA . LEU A 1 95 ? 6.282 3.211 -17.019 1.00 96.00 95 LEU A CA 1
ATOM 788 C C . LEU A 1 95 ? 6.774 2.919 -15.593 1.00 96.00 95 LEU A C 1
ATOM 790 O O . LEU A 1 95 ? 6.003 2.415 -14.777 1.00 96.00 95 LEU A O 1
ATOM 794 N N . PHE A 1 96 ? 8.015 3.296 -15.264 1.00 95.50 96 PHE A N 1
ATOM 795 C CA . PHE A 1 96 ? 8.567 3.163 -13.915 1.00 95.50 96 PHE A CA 1
ATOM 796 C C . PHE A 1 96 ? 7.723 3.914 -12.882 1.00 95.50 96 PHE A C 1
ATOM 798 O O . PHE A 1 96 ? 7.323 3.334 -11.872 1.00 95.50 96 PHE A O 1
ATOM 805 N N . PHE A 1 97 ? 7.417 5.191 -13.132 1.00 95.44 97 PHE A N 1
ATOM 806 C CA . PHE A 1 97 ? 6.619 5.989 -12.200 1.00 95.44 97 PHE A CA 1
ATOM 807 C C . PHE A 1 97 ? 5.166 5.510 -12.106 1.00 95.44 97 PHE A C 1
ATOM 809 O O . PHE A 1 97 ? 4.603 5.513 -11.010 1.00 95.44 97 PHE A O 1
ATOM 816 N N . GLY A 1 98 ? 4.579 5.038 -13.210 1.00 96.56 98 GLY A N 1
ATOM 817 C CA . GLY A 1 98 ? 3.251 4.424 -13.213 1.00 96.56 98 GLY A CA 1
ATOM 818 C C . GLY A 1 98 ? 3.196 3.177 -12.329 1.00 96.56 98 GLY A C 1
ATOM 819 O O . GLY A 1 98 ? 2.362 3.088 -11.428 1.00 96.56 98 GLY A O 1
ATOM 820 N N . ILE A 1 99 ? 4.142 2.253 -12.515 1.00 95.62 99 ILE A N 1
ATOM 821 C CA . ILE A 1 99 ? 4.240 1.029 -11.708 1.00 95.62 99 ILE A CA 1
ATOM 822 C C . ILE A 1 99 ? 4.543 1.355 -10.246 1.00 95.62 99 ILE A C 1
ATOM 824 O O . ILE A 1 99 ? 3.936 0.767 -9.356 1.00 95.62 99 ILE A O 1
ATOM 828 N N . LEU A 1 100 ? 5.429 2.316 -9.976 1.00 95.62 100 LEU A N 1
ATOM 829 C CA . LEU A 1 100 ? 5.704 2.774 -8.617 1.00 95.62 100 LEU A CA 1
ATOM 830 C C . LEU A 1 100 ? 4.437 3.310 -7.937 1.00 95.62 100 LEU A C 1
ATOM 832 O O . LEU A 1 100 ? 4.207 3.006 -6.769 1.00 95.62 100 LEU A O 1
ATOM 836 N N . SER A 1 101 ? 3.622 4.095 -8.645 1.00 94.69 101 SER A N 1
ATOM 837 C CA . SER A 1 101 ? 2.372 4.639 -8.106 1.00 94.69 101 SER A CA 1
ATOM 838 C C . SER A 1 101 ? 1.398 3.523 -7.720 1.00 94.69 101 SER A C 1
ATOM 840 O O . SER A 1 101 ? 0.936 3.472 -6.579 1.00 94.69 101 SER A O 1
ATOM 842 N N . ILE A 1 102 ? 1.180 2.569 -8.630 1.00 94.94 102 ILE A N 1
ATOM 843 C CA . ILE A 1 102 ? 0.331 1.393 -8.389 1.00 94.94 102 ILE A CA 1
ATOM 844 C C . ILE A 1 102 ? 0.873 0.573 -7.213 1.00 94.94 102 ILE A C 1
ATOM 846 O O . ILE A 1 102 ? 0.123 0.194 -6.317 1.00 94.94 102 ILE A O 1
ATOM 850 N N . PHE A 1 103 ? 2.188 0.349 -7.165 1.00 94.94 103 PHE A N 1
ATOM 851 C CA . PHE A 1 103 ? 2.835 -0.389 -6.085 1.00 94.94 103 PHE A CA 1
ATOM 852 C C . PHE A 1 103 ? 2.651 0.288 -4.724 1.00 94.94 103 PHE A C 1
ATOM 854 O O . PHE A 1 103 ? 2.348 -0.386 -3.740 1.00 94.94 103 PHE A O 1
ATOM 861 N N . LYS A 1 104 ? 2.807 1.615 -4.649 1.00 93.56 104 LYS A N 1
ATOM 862 C CA . LYS A 1 104 ? 2.583 2.378 -3.414 1.00 93.56 104 LYS A CA 1
ATOM 863 C C . LYS A 1 104 ? 1.152 2.220 -2.907 1.00 93.56 104 LYS A C 1
ATOM 865 O O . LYS A 1 104 ? 0.963 2.003 -1.709 1.00 93.56 104 LYS A O 1
ATOM 870 N N . GLN A 1 105 ? 0.170 2.328 -3.801 1.00 92.25 105 GLN A N 1
ATOM 871 C CA . GLN A 1 105 ? -1.238 2.159 -3.452 1.00 92.25 105 GLN A CA 1
ATOM 872 C C . GLN A 1 105 ? -1.503 0.736 -2.951 1.00 92.25 105 GLN A C 1
ATOM 874 O O . GLN A 1 105 ? -1.947 0.562 -1.817 1.00 92.25 105 GLN A O 1
ATOM 879 N N . TRP A 1 106 ? -1.111 -0.272 -3.732 1.00 93.62 106 TRP A N 1
ATOM 880 C CA . TRP A 1 106 ? -1.258 -1.682 -3.371 1.00 93.62 106 TRP A CA 1
ATOM 881 C C . TRP A 1 106 ? -0.610 -2.015 -2.018 1.00 93.62 106 TRP A C 1
ATOM 883 O O . TRP A 1 106 ? -1.224 -2.652 -1.162 1.00 93.62 106 TRP A O 1
ATOM 893 N N . ALA A 1 107 ? 0.620 -1.549 -1.778 1.00 93.44 107 ALA A N 1
ATOM 894 C CA . ALA A 1 107 ? 1.327 -1.804 -0.525 1.00 93.44 107 ALA A CA 1
ATOM 895 C C . ALA A 1 107 ? 0.618 -1.152 0.675 1.00 93.44 107 ALA A C 1
ATOM 897 O O . ALA A 1 107 ? 0.610 -1.715 1.771 1.00 93.44 107 ALA A O 1
ATOM 898 N N . THR A 1 108 ? 0.009 0.018 0.465 1.00 92.12 108 THR A N 1
ATOM 899 C CA . THR A 1 108 ? -0.754 0.744 1.490 1.00 92.12 108 THR A CA 1
ATOM 900 C C . THR A 1 108 ? -2.050 0.021 1.825 1.00 92.12 108 THR A C 1
ATOM 902 O O . THR A 1 108 ? -2.313 -0.227 2.999 1.00 92.12 108 THR A O 1
ATOM 905 N N . GLU A 1 109 ? -2.818 -0.390 0.818 1.00 91.75 109 GLU A N 1
ATOM 906 C CA . GLU A 1 109 ? -4.049 -1.168 0.997 1.00 91.75 109 GLU A CA 1
ATOM 907 C C . GLU A 1 109 ? -3.777 -2.499 1.705 1.00 91.75 109 GLU A C 1
ATOM 909 O O . GLU A 1 109 ? -4.471 -2.855 2.658 1.00 91.75 109 GLU A O 1
ATOM 914 N N . ARG A 1 110 ? -2.710 -3.205 1.311 1.00 92.44 110 ARG A N 1
ATOM 915 C CA . ARG A 1 110 ? -2.321 -4.471 1.938 1.00 92.44 110 ARG A CA 1
ATOM 916 C C . ARG A 1 110 ? -1.913 -4.287 3.401 1.00 92.44 110 ARG A C 1
ATOM 918 O O . ARG A 1 110 ? -2.328 -5.063 4.263 1.00 92.44 110 ARG A O 1
ATOM 925 N N . MET A 1 111 ? -1.126 -3.253 3.703 1.00 91.44 111 MET A N 1
ATOM 926 C CA . MET A 1 111 ? -0.737 -2.938 5.081 1.00 91.44 111 MET A CA 1
ATOM 927 C C . MET A 1 111 ? -1.946 -2.524 5.929 1.00 91.44 111 MET A C 1
ATOM 929 O O . MET A 1 111 ? -2.062 -2.957 7.075 1.00 91.44 111 MET A O 1
ATOM 933 N N . ALA A 1 112 ? -2.866 -1.736 5.368 1.00 91.19 112 ALA A N 1
ATOM 934 C CA . ALA A 1 112 ? -4.114 -1.352 6.018 1.00 91.19 112 ALA A CA 1
ATOM 935 C C . ALA A 1 112 ? -4.959 -2.563 6.380 1.00 91.19 112 ALA A C 1
ATOM 937 O O . ALA A 1 112 ? -5.303 -2.735 7.548 1.00 91.19 112 ALA A O 1
ATOM 938 N N . GLN A 1 113 ? -5.208 -3.443 5.414 1.00 91.88 113 GLN A N 1
ATOM 939 C CA . GLN A 1 113 ? -5.971 -4.661 5.636 1.00 91.88 113 GLN A CA 1
ATOM 940 C C . GLN A 1 113 ? -5.332 -5.528 6.727 1.00 91.88 113 GLN A C 1
ATOM 942 O O . GLN A 1 113 ? -6.020 -6.017 7.622 1.00 91.88 113 GLN A O 1
ATOM 947 N N . LYS A 1 114 ? -4.000 -5.670 6.708 1.00 90.62 114 LYS A N 1
ATOM 948 C CA . LYS A 1 114 ? -3.263 -6.399 7.744 1.00 90.62 114 LYS A CA 1
ATOM 949 C C . LYS A 1 114 ? -3.462 -5.780 9.131 1.00 90.62 114 LYS A C 1
ATOM 951 O O . LYS A 1 114 ? -3.731 -6.508 10.084 1.00 90.62 114 LYS A O 1
ATOM 956 N N . MET A 1 115 ? -3.341 -4.459 9.256 1.00 90.31 115 MET A N 1
ATOM 957 C CA . MET A 1 115 ? -3.527 -3.752 10.528 1.00 90.31 115 MET A CA 1
ATOM 958 C C . MET A 1 115 ? -4.969 -3.846 11.035 1.00 90.31 115 MET A C 1
ATOM 960 O O . MET A 1 115 ? -5.177 -4.098 12.220 1.00 90.31 115 MET A O 1
ATOM 964 N N . ILE A 1 116 ? -5.949 -3.688 10.142 1.00 92.00 116 ILE A N 1
ATOM 965 C CA . ILE A 1 116 ? -7.375 -3.798 10.457 1.00 92.00 116 ILE A CA 1
ATOM 966 C C . ILE A 1 116 ? -7.685 -5.205 10.964 1.00 92.00 116 ILE A C 1
ATOM 968 O O . ILE A 1 116 ? -8.241 -5.336 12.047 1.00 92.00 116 ILE A O 1
ATOM 972 N N . ARG A 1 117 ? -7.258 -6.259 10.257 1.00 92.31 117 ARG A N 1
ATOM 973 C CA . ARG A 1 117 ? -7.478 -7.652 10.687 1.00 92.31 117 ARG A CA 1
ATOM 974 C C . ARG A 1 117 ? -6.816 -7.965 12.031 1.00 92.31 117 ARG A C 1
ATOM 976 O O . ARG A 1 117 ? -7.416 -8.632 12.866 1.00 92.31 117 ARG A O 1
ATOM 983 N N . GLN A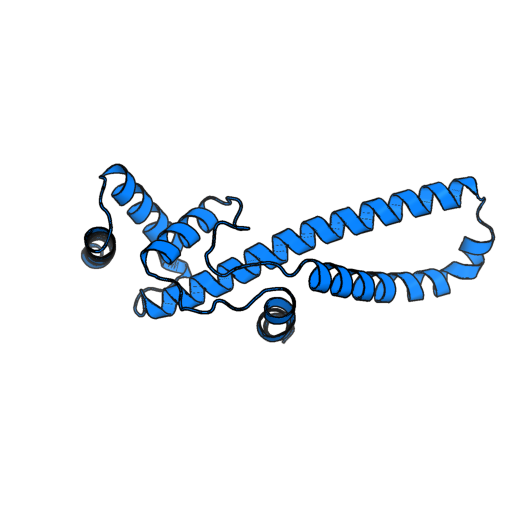 1 118 ? -5.604 -7.458 12.264 1.00 90.94 118 GLN A N 1
ATOM 984 C CA . GLN A 1 118 ? -4.913 -7.618 13.549 1.00 90.94 118 GLN A CA 1
ATOM 985 C C . GLN A 1 118 ? -5.646 -6.920 14.699 1.00 90.94 118 GLN A C 1
ATOM 987 O O . GLN A 1 118 ? -5.735 -7.460 15.796 1.00 90.94 118 GLN A O 1
ATOM 992 N N . ALA A 1 119 ? -6.167 -5.719 14.465 1.00 91.69 119 ALA A N 1
ATOM 993 C CA . ALA A 1 119 ? -6.953 -5.003 15.461 1.00 91.69 119 ALA A CA 1
ATOM 994 C C . ALA A 1 119 ? -8.333 -5.648 15.660 1.00 91.69 119 ALA A C 1
ATOM 996 O O . ALA A 1 119 ? -8.829 -5.720 16.782 1.00 91.69 119 ALA A O 1
ATOM 997 N N . TRP A 1 120 ? -8.923 -6.178 14.591 1.00 94.06 120 TRP A N 1
ATOM 998 C CA . TRP A 1 120 ? -10.188 -6.894 14.626 1.00 94.06 120 TRP A CA 1
ATOM 999 C C . TRP A 1 120 ? -10.114 -8.134 15.509 1.00 94.06 120 TRP A C 1
ATOM 1001 O O . TRP A 1 120 ? -10.978 -8.314 16.356 1.00 94.06 120 TRP A O 1
ATOM 1011 N N . SER A 1 121 ? -9.056 -8.944 15.405 1.00 92.50 121 SER A N 1
ATOM 1012 C CA . SER A 1 121 ? -8.913 -10.130 16.260 1.00 92.50 121 SER A CA 1
ATOM 1013 C C . SER A 1 121 ? -8.753 -9.797 17.750 1.00 92.50 121 SER A C 1
ATOM 1015 O O . SER A 1 121 ? -8.931 -10.674 18.588 1.00 92.50 121 SER A O 1
ATOM 1017 N N . ILE A 1 122 ? -8.396 -8.551 18.085 1.00 91.44 122 ILE A N 1
ATOM 1018 C CA . ILE A 1 122 ? -8.301 -8.064 19.468 1.00 91.44 122 ILE A CA 1
ATOM 1019 C C . ILE A 1 122 ? -9.670 -7.580 19.961 1.00 91.44 122 ILE A C 1
ATOM 1021 O O . ILE A 1 122 ? -10.093 -7.965 21.046 1.00 91.44 122 ILE A O 1
ATOM 1025 N N . HIS A 1 123 ? -10.355 -6.744 19.174 1.00 90.50 123 HIS A N 1
ATOM 1026 C CA . HIS A 1 123 ? -11.614 -6.101 19.582 1.00 90.50 123 HIS A CA 1
ATOM 1027 C C . HIS A 1 123 ? -12.854 -6.980 19.356 1.00 90.50 123 HIS A C 1
ATOM 1029 O O . HIS A 1 123 ? -13.824 -6.874 20.096 1.00 90.50 123 HIS A O 1
ATOM 1035 N N . PHE A 1 124 ? -12.821 -7.879 18.371 1.00 90.31 124 PHE A N 1
ATOM 1036 C CA . PHE A 1 124 ? -13.918 -8.775 17.993 1.00 90.31 124 PHE A CA 1
ATOM 1037 C C . PHE A 1 124 ? -13.457 -10.244 17.920 1.00 90.31 124 PHE A C 1
ATOM 1039 O O . PHE A 1 124 ? -13.528 -10.868 16.861 1.00 90.31 124 PHE A O 1
ATOM 1046 N N . PRO A 1 125 ? -13.009 -10.853 19.034 1.00 88.62 125 PRO A N 1
ATOM 1047 C CA . PRO A 1 125 ? -12.434 -12.203 19.019 1.00 88.62 125 PRO A CA 1
ATOM 1048 C C . PRO A 1 125 ? -13.420 -13.301 18.583 1.00 88.62 125 PRO A C 1
ATOM 1050 O O . PRO A 1 125 ? -12.994 -14.355 18.121 1.00 88.62 125 PRO A O 1
ATOM 1053 N N . TYR A 1 126 ? -14.729 -13.066 18.723 1.00 87.88 126 TYR A N 1
ATOM 1054 C CA . TYR A 1 126 ? -15.783 -14.032 18.383 1.00 87.88 126 TYR A CA 1
ATOM 1055 C C . TYR A 1 126 ? -16.432 -13.800 17.014 1.00 87.88 126 TYR A C 1
ATOM 1057 O O . TYR A 1 126 ? -17.280 -14.594 16.613 1.00 87.88 126 TYR A O 1
ATOM 1065 N N . TYR A 1 127 ? -16.070 -12.725 16.308 1.00 88.94 127 TYR A N 1
ATOM 1066 C CA . TYR A 1 127 ? -16.657 -12.391 15.012 1.00 88.94 127 TYR A CA 1
ATOM 1067 C C . TYR A 1 127 ? -15.582 -12.457 13.938 1.00 88.94 127 TYR A C 1
ATOM 1069 O O . TYR A 1 127 ? -14.590 -11.736 14.005 1.00 88.94 127 TYR A O 1
ATOM 1077 N N . ASP A 1 128 ? -15.791 -13.292 12.922 1.00 91.12 128 ASP A N 1
ATOM 1078 C CA . ASP A 1 128 ? -14.889 -13.340 11.774 1.00 91.12 128 ASP A CA 1
ATOM 1079 C C . ASP A 1 128 ? -14.923 -12.000 11.026 1.00 91.12 128 ASP A C 1
ATOM 1081 O O . ASP A 1 128 ? -16.004 -11.453 10.767 1.00 91.12 128 ASP A O 1
ATOM 1085 N N . TYR A 1 129 ? -13.738 -11.487 10.690 1.00 91.88 129 TYR A N 1
ATOM 1086 C CA . TYR A 1 129 ? -13.585 -10.292 9.874 1.00 91.88 129 TYR A CA 1
ATOM 1087 C C . TYR A 1 129 ? -14.281 -10.476 8.528 1.00 91.88 129 TYR A C 1
ATOM 1089 O O . TYR A 1 129 ? -15.090 -9.632 8.167 1.00 91.88 129 TYR A O 1
ATOM 1097 N N . ASP A 1 130 ? -14.047 -11.593 7.835 1.00 90.75 130 ASP A N 1
ATOM 1098 C CA . ASP A 1 130 ? -14.499 -11.811 6.453 1.00 90.75 130 ASP A CA 1
ATOM 1099 C C . ASP A 1 130 ? -16.027 -11.855 6.310 1.00 90.75 130 ASP A C 1
ATOM 1101 O O . ASP A 1 130 ? -16.566 -11.603 5.237 1.00 90.75 130 ASP A O 1
ATOM 1105 N N . VAL A 1 131 ? -16.739 -12.123 7.406 1.00 90.81 131 VAL A N 1
ATOM 1106 C CA . VAL A 1 131 ? -18.206 -12.162 7.428 1.00 90.81 131 VAL A CA 1
ATOM 1107 C C . VAL A 1 131 ? -18.801 -10.831 7.890 1.00 90.81 131 VAL A C 1
ATOM 1109 O O . VAL A 1 131 ? -19.838 -10.400 7.387 1.00 90.81 131 VAL A O 1
ATOM 1112 N N . ASN A 1 132 ? -18.170 -10.169 8.862 1.00 91.38 132 ASN A N 1
ATOM 1113 C CA . ASN A 1 132 ? -18.809 -9.085 9.612 1.00 91.38 132 ASN A CA 1
ATOM 1114 C C . ASN A 1 132 ? -18.264 -7.688 9.287 1.00 91.38 132 ASN A C 1
ATOM 1116 O O . ASN A 1 132 ? -18.885 -6.701 9.681 1.00 91.38 132 ASN A O 1
ATOM 1120 N N . HIS A 1 133 ? -17.145 -7.570 8.567 1.00 90.75 133 HIS A N 1
ATOM 1121 C CA . HIS A 1 133 ? -16.482 -6.285 8.322 1.00 90.75 133 HIS A CA 1
ATOM 1122 C C . HIS A 1 133 ? -17.392 -5.245 7.641 1.00 90.75 133 HIS A C 1
ATOM 1124 O O . HIS A 1 133 ? -17.508 -4.122 8.142 1.00 90.75 133 HIS A O 1
ATOM 1130 N N . VAL A 1 134 ? -18.119 -5.629 6.582 1.00 92.25 134 VAL A N 1
ATOM 1131 C CA . VAL A 1 134 ? -19.081 -4.759 5.873 1.00 92.25 134 VAL A CA 1
ATOM 1132 C C . VAL A 1 134 ? -20.215 -4.323 6.798 1.00 92.25 134 VAL A C 1
ATOM 1134 O O . VAL A 1 134 ? -20.652 -3.171 6.801 1.00 92.25 134 VAL A O 1
ATOM 1137 N N . LYS A 1 135 ? -20.716 -5.260 7.604 1.00 92.19 135 LYS A N 1
ATOM 1138 C CA . LYS A 1 135 ? -21.844 -5.025 8.504 1.00 92.19 135 LYS A CA 1
ATOM 1139 C C . LYS A 1 135 ? -21.478 -4.038 9.603 1.00 92.19 135 LYS A C 1
ATOM 1141 O O . LYS A 1 135 ? -22.209 -3.084 9.847 1.00 92.19 135 LYS A O 1
ATOM 1146 N N . VAL A 1 136 ? -20.320 -4.233 10.224 1.00 92.38 136 VAL A N 1
ATOM 1147 C CA . VAL A 1 136 ? -19.808 -3.333 11.258 1.00 92.38 136 VAL A CA 1
ATOM 1148 C C . VAL A 1 136 ? -19.514 -1.945 10.688 1.00 92.38 136 VAL A C 1
ATOM 1150 O O . VAL A 1 136 ? -19.781 -0.957 11.366 1.00 92.38 136 VAL A O 1
ATOM 1153 N N . ALA A 1 137 ? -19.061 -1.832 9.434 1.00 92.88 137 ALA A N 1
ATOM 1154 C CA . ALA A 1 137 ? -18.918 -0.533 8.772 1.00 92.88 137 ALA A CA 1
ATOM 1155 C C . ALA A 1 137 ? -20.265 0.207 8.618 1.00 92.88 137 ALA A C 1
ATOM 1157 O O . ALA A 1 137 ? -20.329 1.422 8.833 1.00 92.88 137 ALA A O 1
ATOM 1158 N N . LYS A 1 138 ? -21.355 -0.515 8.317 1.00 93.31 138 LYS A N 1
ATOM 1159 C CA . LYS A 1 138 ? -22.716 0.052 8.290 1.00 93.31 138 LYS A CA 1
ATOM 1160 C C . LYS A 1 138 ? -23.176 0.486 9.680 1.00 93.31 138 LYS A C 1
ATOM 1162 O O . LYS A 1 138 ? -23.526 1.645 9.853 1.00 93.31 138 LYS A O 1
ATOM 1167 N N . LEU A 1 139 ? -23.057 -0.385 10.684 1.00 92.56 139 LEU A N 1
ATOM 1168 C CA . LEU A 1 139 ? -23.413 -0.062 12.074 1.00 92.56 139 LEU A CA 1
ATOM 1169 C C . LEU A 1 139 ? -22.636 1.146 12.610 1.00 92.56 139 LEU A C 1
ATOM 1171 O O . LEU A 1 139 ? -23.189 1.975 13.328 1.00 92.56 139 LEU A O 1
ATOM 1175 N N . TYR A 1 140 ? -21.357 1.263 12.249 1.00 92.88 140 TYR A N 1
ATOM 1176 C CA . TYR A 1 140 ? -20.548 2.428 12.582 1.00 92.88 140 TYR A CA 1
ATOM 1177 C C . TYR A 1 140 ? -21.080 3.701 11.913 1.00 92.88 140 TYR A C 1
ATOM 1179 O O . TYR A 1 140 ? -21.153 4.740 12.564 1.00 92.88 140 TYR A O 1
ATOM 1187 N N . THR A 1 141 ? -21.495 3.622 10.647 1.00 92.38 141 THR A N 1
ATOM 1188 C CA . THR A 1 141 ? -22.108 4.753 9.931 1.00 92.38 141 THR A CA 1
ATOM 1189 C C . THR A 1 141 ? -23.410 5.186 10.613 1.00 92.38 141 THR A C 1
ATOM 1191 O O . THR A 1 141 ? -23.538 6.356 10.971 1.00 92.38 141 THR A O 1
ATOM 1194 N N . ASP A 1 142 ? -24.298 4.240 10.925 1.00 92.38 142 ASP A N 1
ATOM 1195 C CA . ASP A 1 142 ? -25.558 4.504 11.634 1.00 92.38 142 ASP A CA 1
ATOM 1196 C C . ASP A 1 142 ? -25.320 5.149 13.009 1.00 92.38 142 ASP A C 1
ATOM 1198 O O . ASP A 1 142 ? -26.042 6.053 13.434 1.00 92.38 142 ASP A O 1
ATOM 1202 N N . ALA A 1 143 ? -24.294 4.693 13.729 1.00 91.25 143 ALA A N 1
ATOM 1203 C CA . ALA A 1 143 ? -23.935 5.245 15.028 1.00 91.25 143 ALA A CA 1
ATOM 1204 C C . ALA A 1 143 ? -23.435 6.696 14.926 1.00 91.25 143 ALA A C 1
ATOM 1206 O O . ALA A 1 143 ? -23.768 7.518 15.782 1.00 91.25 143 ALA A O 1
ATOM 1207 N N . MET A 1 144 ? -22.674 7.026 13.875 1.00 90.44 144 MET A N 1
ATOM 1208 C CA . MET A 1 144 ? -22.230 8.397 13.601 1.00 90.44 144 MET A CA 1
ATOM 1209 C C . MET A 1 144 ? -23.395 9.317 13.242 1.00 90.44 144 MET A C 1
ATOM 1211 O O . MET A 1 144 ? -23.464 10.422 13.775 1.00 90.44 144 MET A O 1
ATOM 1215 N N . GLU A 1 145 ? -24.343 8.858 12.423 1.00 91.56 145 GLU A N 1
ATOM 1216 C CA . GLU A 1 145 ? -25.558 9.620 12.093 1.00 91.56 145 GLU A CA 1
ATOM 1217 C C . GLU A 1 145 ? -26.418 9.909 13.332 1.00 91.56 145 GLU A C 1
ATOM 1219 O O . GLU A 1 145 ? -27.014 10.977 13.453 1.00 91.56 145 GLU A O 1
ATOM 1224 N N . ARG A 1 146 ? -26.424 8.987 14.301 1.00 90.88 146 ARG A N 1
ATOM 1225 C CA . ARG A 1 146 ? -27.100 9.144 15.599 1.00 90.88 146 ARG A CA 1
ATOM 1226 C C . ARG A 1 146 ? -26.291 9.940 16.632 1.00 90.88 146 ARG A C 1
ATOM 1228 O O . ARG A 1 146 ? -26.766 10.130 17.750 1.00 90.88 146 ARG A O 1
ATOM 1235 N N . GLY A 1 147 ? -25.076 10.381 16.301 1.00 87.12 147 GLY A N 1
ATOM 1236 C CA . GLY A 1 147 ? -24.205 11.139 17.206 1.00 87.12 147 GLY A CA 1
ATOM 1237 C C . GLY A 1 147 ? -23.616 10.325 18.367 1.00 87.12 147 GLY A C 1
ATOM 1238 O O . GLY A 1 147 ? -23.203 10.897 19.378 1.00 87.12 147 GLY A O 1
ATOM 1239 N N . VAL A 1 148 ? -23.566 8.995 18.259 1.00 86.88 148 VAL A N 1
ATOM 1240 C CA . VAL A 1 148 ? -23.023 8.109 19.300 1.00 86.88 148 VAL A CA 1
ATOM 1241 C C . VAL A 1 148 ? -21.496 8.148 19.265 1.00 86.88 148 VAL A C 1
ATOM 1243 O O . VAL A 1 148 ? -20.886 7.817 18.256 1.00 86.88 148 VAL A O 1
ATOM 1246 N N . THR A 1 149 ? -20.840 8.508 20.369 1.00 82.25 149 THR A N 1
ATOM 1247 C CA . THR A 1 149 ? -19.373 8.646 20.416 1.00 82.25 149 THR A CA 1
ATOM 1248 C C . THR A 1 149 ? -18.747 7.921 21.609 1.00 82.25 149 THR A C 1
ATOM 1250 O O . THR A 1 149 ? -19.416 7.593 22.591 1.00 82.25 149 THR A O 1
ATOM 1253 N N . GLY A 1 150 ? -17.438 7.661 21.530 1.00 78.38 150 GLY A N 1
ATOM 1254 C CA . GLY A 1 150 ? -16.657 7.110 22.642 1.00 78.38 150 GLY A CA 1
ATOM 1255 C C . GLY A 1 150 ? -17.112 5.712 23.074 1.00 78.38 150 GLY A C 1
ATOM 1256 O O . GLY A 1 150 ? -17.375 4.860 22.234 1.00 78.38 150 GLY A O 1
ATOM 1257 N N . ALA A 1 151 ? -17.210 5.478 24.385 1.00 79.19 151 ALA A N 1
ATOM 1258 C CA . ALA A 1 151 ? -17.600 4.178 24.948 1.00 79.19 151 ALA A CA 1
ATOM 1259 C C . ALA A 1 151 ? -19.008 3.721 24.518 1.0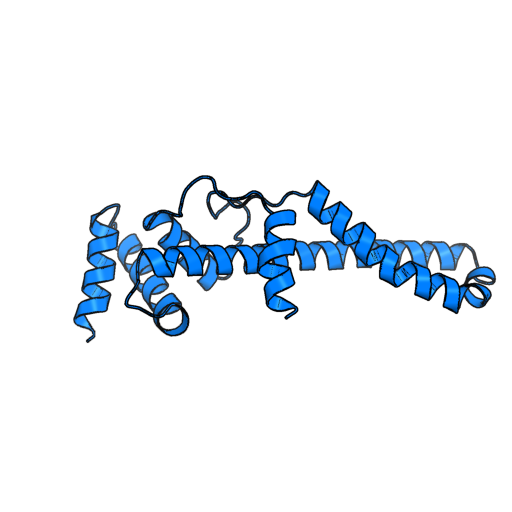0 79.19 151 ALA A C 1
ATOM 1261 O O . ALA A 1 151 ? -19.264 2.527 24.374 1.00 79.19 151 ALA A O 1
ATOM 1262 N N . ASN A 1 152 ? -19.912 4.667 24.245 1.00 85.81 152 ASN A N 1
ATOM 1263 C CA . ASN A 1 152 ? -21.263 4.349 23.786 1.00 85.81 152 ASN A CA 1
ATOM 1264 C C . ASN A 1 152 ? -21.264 3.742 22.377 1.00 85.81 152 ASN A C 1
ATOM 1266 O O . ASN A 1 152 ? -22.170 2.983 22.048 1.00 85.81 152 ASN A O 1
ATOM 1270 N N . LEU A 1 153 ? -20.254 4.056 21.557 1.00 87.94 153 LEU A N 1
ATOM 1271 C CA . LEU A 1 153 ? -20.125 3.518 20.206 1.00 87.94 153 LEU A CA 1
ATOM 1272 C C . LEU A 1 153 ? -19.809 2.024 20.233 1.00 87.94 153 LEU A C 1
ATOM 1274 O O . LEU A 1 153 ? -20.443 1.242 19.530 1.00 87.94 153 LEU A O 1
ATOM 1278 N N . GLU A 1 154 ? -18.840 1.634 21.058 1.00 87.25 154 GLU A N 1
ATOM 1279 C CA . GLU A 1 154 ? -18.459 0.234 21.229 1.00 87.25 154 GLU A CA 1
ATOM 1280 C C . GLU A 1 154 ? -19.641 -0.582 21.754 1.00 87.25 154 GLU A C 1
ATOM 1282 O O . GLU A 1 154 ? -20.005 -1.595 21.160 1.00 87.25 154 GLU A O 1
ATOM 1287 N N . MET A 1 155 ? -20.323 -0.075 22.785 1.00 87.81 155 MET A N 1
ATOM 1288 C CA . MET A 1 155 ? -21.521 -0.715 23.323 1.00 87.81 155 MET A CA 1
ATOM 1289 C C . MET A 1 155 ? -22.643 -0.826 22.279 1.00 87.81 155 MET A C 1
ATOM 1291 O O . MET A 1 155 ? -23.277 -1.873 22.180 1.00 87.81 155 MET A O 1
ATOM 1295 N N . TYR A 1 156 ? -22.877 0.217 21.475 1.00 90.81 156 TYR A N 1
ATOM 1296 C CA . TYR A 1 156 ? -23.890 0.202 20.415 1.00 90.81 156 TYR A CA 1
ATOM 1297 C C . TYR A 1 156 ? -23.619 -0.897 19.383 1.00 90.81 156 TYR A C 1
ATOM 1299 O O . TYR A 1 156 ? -24.510 -1.690 19.079 1.00 90.81 156 TYR A O 1
ATOM 1307 N N . ILE A 1 157 ? -22.384 -0.975 18.881 1.00 90.25 157 ILE A N 1
ATOM 1308 C CA . ILE A 1 157 ? -21.997 -1.953 17.860 1.00 90.25 157 ILE A CA 1
ATOM 1309 C C . ILE A 1 157 ? -22.061 -3.375 18.427 1.00 90.25 157 ILE A C 1
ATOM 1311 O O . ILE A 1 157 ? -22.624 -4.258 17.785 1.00 90.25 157 ILE A O 1
ATOM 1315 N N . MET A 1 158 ? -21.545 -3.605 19.638 1.00 88.81 158 MET A N 1
ATOM 1316 C CA . MET A 1 158 ? -21.575 -4.930 20.270 1.00 88.81 158 MET A CA 1
ATOM 1317 C C . MET A 1 158 ? -23.002 -5.402 20.561 1.00 88.81 158 MET A C 1
ATOM 1319 O O . MET A 1 158 ? -23.330 -6.560 20.299 1.00 88.81 158 MET A O 1
ATOM 1323 N N . ASN A 1 159 ? -23.868 -4.507 21.047 1.00 89.31 159 ASN A N 1
ATOM 1324 C CA . ASN A 1 159 ? -25.275 -4.820 21.279 1.00 89.31 159 ASN A CA 1
ATOM 1325 C C . ASN A 1 159 ? -25.981 -5.180 19.970 1.00 89.31 159 ASN A C 1
ATOM 1327 O O . ASN A 1 159 ? -26.633 -6.222 19.918 1.00 89.31 159 ASN A O 1
ATOM 1331 N N . ALA A 1 160 ? -25.799 -4.379 18.916 1.00 88.56 160 ALA A N 1
ATOM 1332 C CA . ALA A 1 160 ? -26.378 -4.652 17.602 1.00 88.56 160 ALA A CA 1
ATOM 1333 C C . ALA A 1 160 ? -25.939 -6.021 17.059 1.00 88.56 160 ALA A C 1
ATOM 1335 O O . ALA A 1 160 ? -26.785 -6.810 16.655 1.00 88.56 160 ALA A O 1
ATOM 1336 N N . LEU A 1 161 ? -24.643 -6.344 17.149 1.00 87.38 161 LEU A N 1
ATOM 1337 C CA . LEU A 1 161 ? -24.115 -7.644 16.723 1.00 87.38 161 LEU A CA 1
ATOM 1338 C C . LEU A 1 161 ? -24.665 -8.818 17.549 1.00 87.38 161 LEU A C 1
ATOM 1340 O O . LEU A 1 161 ? -24.836 -9.913 17.019 1.00 87.38 161 LEU A O 1
ATOM 1344 N N . SER A 1 162 ? -24.936 -8.616 18.843 1.00 84.12 162 SER A N 1
ATOM 1345 C CA . SER A 1 162 ? -25.441 -9.678 19.725 1.00 84.12 162 SER A CA 1
ATOM 1346 C C . SER A 1 162 ? -26.934 -9.978 19.565 1.00 84.12 162 SER A C 1
ATOM 1348 O O . SER A 1 162 ? -27.338 -11.119 19.774 1.00 84.12 162 SER A O 1
ATOM 1350 N N . GLN A 1 163 ? -27.748 -8.983 19.195 1.00 78.56 163 GLN A N 1
ATOM 1351 C CA . GLN A 1 163 ? -29.200 -9.144 19.033 1.00 78.56 163 GLN A CA 1
ATOM 1352 C C . GLN A 1 163 ? -29.601 -9.875 17.749 1.00 78.56 163 GLN A C 1
ATOM 1354 O O . GLN A 1 163 ? -30.768 -10.203 17.565 1.00 78.56 163 GLN A O 1
ATOM 1359 N N . GLU A 1 164 ? -28.641 -10.144 16.872 1.00 62.53 164 GLU A N 1
ATOM 1360 C CA . GLU A 1 164 ? -28.855 -10.838 15.603 1.00 62.53 164 GLU A CA 1
ATOM 1361 C C . GLU A 1 164 ? -28.434 -12.316 15.642 1.00 62.53 164 GLU A C 1
ATOM 1363 O O . GLU A 1 164 ? -28.288 -12.933 14.586 1.00 62.53 164 GLU A O 1
ATOM 1368 N N . LYS A 1 165 ? -28.220 -12.877 16.841 1.00 49.41 165 LYS A N 1
ATOM 1369 C CA . LYS A 1 165 ? -28.074 -14.326 17.040 1.00 49.41 165 LYS A CA 1
ATOM 1370 C C . LYS A 1 165 ? -29.408 -15.058 16.989 1.00 49.41 165 LYS A C 1
ATOM 1372 O O . LYS A 1 165 ? -30.377 -14.563 17.603 1.00 49.41 165 LYS A O 1
#

Sequence (165 aa):
MFERLIDEKLLPFLFTKPTHPMRFNELMRANKLYEDHMLLEGNIPGMKLRLGRTYLFMILVWNLVLIPIAMLFHTFLEKIDCHIAIILAVIFTLLFFGILSIFKQWATERMAQKMIRQAWSIHFPYYDYDVNHVKVAKLYTDAMERGVTGANLEMYIMNALSQEK

Secondary structure (DSSP, 8-state):
-HHHHIIIIIHHHHEEPPSSPPPHHHHHHHHHHHHTT---TTTSTT-EE-HHHHHHHHHHHHHHHHHHHHHHTHHHHTTS-HHHHHHHHHHHHHHHHHHHHHHHHHHHHHHHHHHHHHHHHHH-TTS-HHHHHHHHHHHHHHHHHTT--THHHHHHHHHHHHTT-

pLDDT: mean 89.64, std 6.45, range [49.41, 96.69]

Foldseek 3Di:
DVVCCCVVPVLVQFWFAAPDQQDPVLLLQLLLCLVVVHDNAPSRPRTDGPVVSLVVVLVVVLCVPVVVVCVVCVVVVVPDDPVVVVVVVVVVVVVSVVVSVVVVRVSSSVVSVVSSQVSCCVLPVPDDCVPCSVVSNVQLVVCVVVVNDDPRSSVSSVVVVVVVD